Protein AF-A0A9D9FEM1-F1 (afdb_monomer_lite)

Secondary structure (DSSP, 8-state):
--SHHHHHHHHHHTS-HHHHHHHHHHHTS-HHHHHHHHHHHHHHHHHHHHHHHHHHHHHHHHHH-TTS-HHHHHHHHHHHHHHHHHHHHHHHHHHHH-HHHHHHHHHHHHHHHHHHHHHHTBTTTBSSHHHHHHHHHHHHHHHHHHHHHHHHHHHHHHHHHHHHHTSPP-

Sequence (170 aa):
MGGNDELILRAMENWPEAQRDGVLNSIDGTAEDLASAYEDYFLLLQPPIVGGLTALTVFLIALFRRGLSWVARINIAFAVLTVGSLVGLAVFPIMVAQPQLGSWVFLPVWFLYGLTMYRGAKGVLAETVWGRAVKAVLFSTVTIVLVFIAGVTTFLLSLQQAANALQPPV

Foldseek 3Di:
DDPLLVLLVVLLVLADPCLSVVLCVLQVHDSSLLSVLLVVLLVVLLVVLLVVQLVVQLVVLCVQDVPDDSVLSSVLSCVLSVQCLVVLQSCLSNCSRPVVCVVVSLVVNLVVQLVSQLVSCDVRRDPDNVSSNVVSNVVSVVSNVSSNVSNVVSSVSSSVVSSVVPDDDD

pLDDT: mean 73.5, std 7.47, range [47.56, 86.38]

Structure (mmCIF, N/CA/C/O backbone):
data_AF-A0A9D9FEM1-F1
#
_entry.id   AF-A0A9D9FEM1-F1
#
loop_
_atom_site.group_PDB
_atom_site.id
_atom_site.type_symbol
_atom_site.label_atom_id
_atom_site.label_alt_id
_atom_site.label_comp_id
_atom_site.label_asym_id
_atom_site.label_entity_id
_atom_site.label_seq_id
_atom_site.pdbx_PDB_ins_code
_atom_site.Cartn_x
_atom_site.Cartn_y
_atom_site.Cartn_z
_atom_site.occupancy
_atom_site.B_iso_or_equiv
_atom_site.auth_seq_id
_atom_site.auth_comp_id
_atom_site.auth_asym_id
_atom_site.auth_atom_id
_atom_site.pdbx_PDB_model_num
ATOM 1 N N . MET A 1 1 ? -2.672 -10.704 -22.188 1.00 47.56 1 MET A N 1
ATOM 2 C CA . MET A 1 1 ? -2.592 -9.295 -21.793 1.00 47.56 1 MET A CA 1
ATOM 3 C C . MET A 1 1 ? -3.679 -9.080 -20.775 1.00 47.56 1 MET A C 1
ATOM 5 O O . MET A 1 1 ? -4.852 -9.259 -21.111 1.00 47.56 1 MET A O 1
ATOM 9 N N . GLY A 1 2 ? -3.273 -8.955 -19.517 1.00 49.81 2 GLY A N 1
ATOM 10 C CA . GLY A 1 2 ? -4.185 -8.700 -18.413 1.00 49.81 2 GLY A CA 1
ATOM 11 C C . GLY A 1 2 ? -4.590 -7.232 -18.380 1.00 49.81 2 GLY A C 1
ATOM 12 O O . GLY A 1 2 ? -4.551 -6.539 -19.386 1.00 49.81 2 GLY A O 1
ATOM 13 N N . GLY A 1 3 ? -5.075 -6.761 -17.233 1.00 64.50 3 GLY A N 1
ATOM 14 C CA . GLY A 1 3 ? -5.378 -5.336 -17.045 1.00 64.50 3 GLY A CA 1
ATOM 15 C C . GLY A 1 3 ? -4.222 -4.539 -16.433 1.00 64.50 3 GLY A C 1
ATOM 16 O O . GLY A 1 3 ? -4.288 -3.314 -16.394 1.00 64.50 3 GLY A O 1
ATOM 17 N N . ASN A 1 4 ? -3.199 -5.215 -15.900 1.00 65.81 4 ASN A N 1
ATOM 18 C CA . ASN A 1 4 ? -2.145 -4.595 -15.089 1.00 65.81 4 ASN A CA 1
ATOM 19 C C . ASN A 1 4 ? -0.856 -4.324 -15.878 1.00 65.81 4 ASN A C 1
ATOM 21 O O . ASN A 1 4 ? -0.205 -3.314 -15.624 1.00 65.81 4 ASN A O 1
ATOM 25 N N . ASP A 1 5 ? -0.520 -5.176 -16.844 1.00 70.88 5 ASP A N 1
ATOM 26 C CA . ASP A 1 5 ? 0.510 -4.937 -17.863 1.00 70.88 5 ASP A CA 1
ATOM 27 C C . ASP A 1 5 ? 0.252 -3.617 -18.608 1.00 70.88 5 ASP A C 1
ATOM 29 O O . ASP A 1 5 ? 1.128 -2.757 -18.692 1.00 70.88 5 ASP A O 1
ATOM 33 N N . GLU A 1 6 ? -0.987 -3.393 -19.048 1.00 74.50 6 GLU A N 1
ATOM 34 C CA . GLU A 1 6 ? -1.391 -2.179 -19.761 1.00 74.50 6 GLU A CA 1
ATOM 35 C C . GLU A 1 6 ? -1.276 -0.916 -18.887 1.00 74.50 6 GLU A C 1
ATOM 37 O O . GLU A 1 6 ? -0.887 0.153 -19.364 1.00 74.50 6 GLU A O 1
ATOM 42 N N . LEU A 1 7 ? -1.576 -1.030 -17.587 1.00 71.94 7 LEU A N 1
ATOM 43 C CA . LEU A 1 7 ? -1.402 0.064 -16.626 1.00 71.94 7 LEU A CA 1
ATOM 44 C C . LEU A 1 7 ? 0.074 0.425 -16.441 1.00 71.94 7 LEU A C 1
ATOM 46 O O . LEU A 1 7 ? 0.391 1.605 -16.285 1.00 71.94 7 LEU A O 1
ATOM 50 N N . ILE A 1 8 ? 0.971 -0.561 -16.478 1.00 73.56 8 ILE A N 1
ATOM 51 C CA . ILE A 1 8 ? 2.412 -0.333 -16.352 1.00 73.56 8 ILE A CA 1
ATOM 52 C C . ILE A 1 8 ? 2.991 0.274 -17.609 1.00 73.56 8 ILE A C 1
ATOM 54 O O . ILE A 1 8 ? 3.725 1.251 -17.497 1.00 73.56 8 ILE A O 1
ATOM 58 N N . LEU A 1 9 ? 2.618 -0.230 -18.781 1.00 80.44 9 LEU A N 1
ATOM 59 C CA . LEU A 1 9 ? 3.053 0.346 -20.050 1.00 80.44 9 LEU A CA 1
ATOM 60 C C . LEU A 1 9 ? 2.643 1.820 -20.142 1.00 80.44 9 LEU A C 1
ATOM 62 O O . LEU A 1 9 ? 3.493 2.686 -20.341 1.00 80.44 9 LEU A O 1
ATOM 66 N N . ARG A 1 10 ? 1.378 2.138 -19.838 1.00 77.81 10 ARG A N 1
ATOM 67 C CA . ARG A 1 10 ? 0.896 3.530 -19.782 1.00 77.81 10 ARG A CA 1
ATOM 68 C C . ARG A 1 10 ? 1.577 4.358 -18.697 1.00 77.81 10 ARG A C 1
ATOM 70 O O . ARG A 1 10 ? 1.771 5.561 -18.866 1.00 77.81 10 ARG A O 1
ATOM 77 N N . ALA A 1 11 ? 1.924 3.759 -17.558 1.00 72.56 11 ALA A N 1
ATOM 78 C CA . ALA A 1 11 ? 2.705 4.460 -16.548 1.00 72.56 11 ALA A CA 1
ATOM 79 C C . ALA A 1 11 ? 4.097 4.795 -17.101 1.00 72.56 11 ALA A C 1
ATOM 81 O O . ALA A 1 11 ? 4.490 5.953 -17.016 1.00 72.56 11 ALA A O 1
ATOM 82 N N . MET A 1 12 ? 4.791 3.829 -17.711 1.00 75.75 12 MET A N 1
ATOM 83 C CA . MET A 1 12 ? 6.141 3.960 -18.277 1.00 75.75 12 MET A CA 1
ATOM 84 C C . MET A 1 12 ? 6.226 4.954 -19.437 1.00 75.75 12 MET A C 1
ATOM 86 O O . MET A 1 12 ? 7.226 5.661 -19.551 1.00 75.75 12 MET A O 1
ATOM 90 N N . GLU A 1 13 ? 5.177 5.078 -20.250 1.00 80.81 13 GLU A N 1
ATOM 91 C CA . GLU A 1 13 ? 5.059 6.133 -21.268 1.00 80.81 13 GLU A CA 1
ATOM 92 C C . GLU A 1 13 ? 5.173 7.541 -20.667 1.00 80.81 13 GLU A C 1
ATOM 94 O O . GLU A 1 13 ? 5.676 8.459 -21.310 1.00 80.81 13 GLU A O 1
ATOM 99 N N . ASN A 1 14 ? 4.737 7.706 -19.416 1.00 78.62 14 ASN A N 1
ATOM 100 C CA . ASN A 1 14 ? 4.765 8.974 -18.693 1.00 78.62 14 ASN A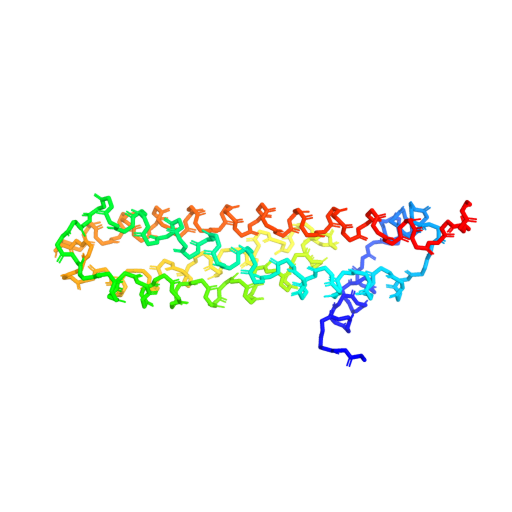 CA 1
ATOM 101 C C . ASN A 1 14 ? 6.004 9.138 -17.793 1.00 78.62 14 ASN A C 1
ATOM 103 O O . ASN A 1 14 ? 6.064 10.098 -17.015 1.00 78.62 14 ASN A O 1
ATOM 107 N N . TRP A 1 15 ? 6.968 8.210 -17.839 1.00 78.88 15 TRP A N 1
ATOM 108 C CA . TRP A 1 15 ? 8.216 8.326 -17.077 1.00 78.88 15 TRP A CA 1
ATOM 109 C C . TRP A 1 15 ? 9.151 9.335 -17.751 1.00 78.88 15 TRP A C 1
ATOM 111 O O . TRP A 1 15 ? 9.188 9.416 -18.980 1.00 78.88 15 TRP A O 1
ATOM 121 N N . PRO A 1 16 ? 9.966 10.076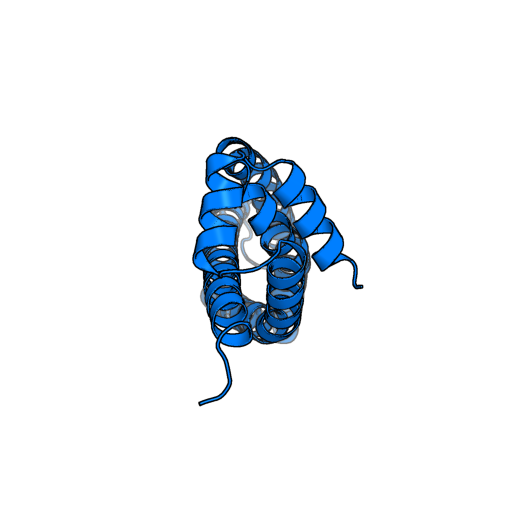 -16.979 1.00 81.44 16 PRO A N 1
ATOM 122 C CA . PRO A 1 16 ? 11.087 10.815 -17.547 1.00 81.44 16 PRO A CA 1
ATOM 123 C C . PRO A 1 16 ? 11.984 9.874 -18.365 1.00 81.44 16 PRO A C 1
ATOM 125 O O . PRO A 1 16 ? 12.343 8.805 -17.869 1.00 81.44 16 PRO A O 1
ATOM 128 N N . GLU A 1 17 ? 12.386 10.270 -19.578 1.00 82.81 17 GLU A N 1
ATOM 129 C CA . GLU A 1 17 ? 13.174 9.410 -20.485 1.00 82.81 17 GLU A CA 1
ATOM 130 C C . GLU A 1 17 ? 14.422 8.844 -19.805 1.00 82.81 17 GLU A C 1
ATOM 132 O O . GLU A 1 17 ? 14.631 7.638 -19.810 1.00 82.81 17 GLU A O 1
ATOM 137 N N . ALA A 1 18 ? 15.180 9.680 -19.089 1.00 80.69 18 ALA A N 1
ATOM 138 C CA . ALA A 1 18 ? 16.370 9.241 -18.359 1.00 80.69 18 ALA A CA 1
ATOM 139 C C . ALA A 1 18 ? 16.083 8.144 -17.312 1.00 80.69 18 ALA A C 1
ATOM 141 O O . ALA A 1 18 ? 16.929 7.287 -17.063 1.00 80.69 18 ALA A O 1
ATOM 142 N N . GLN A 1 19 ? 14.901 8.162 -16.691 1.00 77.62 19 GLN A N 1
ATOM 143 C CA . GLN A 1 19 ? 14.496 7.153 -15.715 1.00 77.62 19 GLN A CA 1
ATOM 144 C C . GLN A 1 19 ? 14.020 5.874 -16.402 1.00 77.62 19 GLN A C 1
ATOM 146 O O . GLN A 1 19 ? 14.427 4.786 -15.999 1.00 77.62 19 GLN A O 1
ATOM 151 N N . ARG A 1 20 ? 13.178 6.002 -17.433 1.00 80.50 20 ARG A N 1
ATOM 152 C CA . ARG A 1 20 ? 12.703 4.872 -18.238 1.00 80.50 20 ARG A CA 1
ATOM 153 C C . ARG A 1 20 ? 13.879 4.129 -18.848 1.00 80.50 20 ARG A C 1
ATOM 155 O O . ARG A 1 20 ? 14.022 2.935 -18.619 1.00 80.50 20 ARG A O 1
ATOM 162 N N . ASP A 1 21 ? 14.748 4.846 -19.541 1.00 83.44 21 ASP A N 1
ATOM 163 C CA . ASP A 1 21 ? 15.895 4.268 -20.224 1.00 83.44 21 ASP A CA 1
ATOM 164 C C . ASP A 1 21 ? 16.892 3.707 -19.201 1.00 83.44 21 ASP A C 1
ATOM 166 O O . ASP A 1 21 ? 17.440 2.635 -19.409 1.00 83.44 21 ASP A O 1
ATOM 170 N N . GLY A 1 22 ? 17.070 4.353 -18.041 1.00 80.75 22 GLY A N 1
ATOM 171 C CA . GLY A 1 22 ? 17.873 3.804 -16.943 1.00 80.75 22 GLY A CA 1
ATOM 172 C C . GLY A 1 22 ? 17.355 2.458 -16.424 1.00 80.75 22 GLY A C 1
ATOM 173 O O . GLY A 1 22 ? 18.145 1.546 -16.188 1.00 80.75 22 GLY A O 1
ATOM 174 N N . VAL A 1 23 ? 16.036 2.311 -16.281 1.00 77.50 23 VAL A N 1
ATOM 175 C CA . VAL A 1 23 ? 15.412 1.052 -15.852 1.00 77.50 23 VAL A CA 1
ATOM 176 C C . VAL A 1 23 ? 15.473 -0.004 -16.955 1.00 77.50 23 VAL A C 1
ATOM 178 O O . VAL A 1 23 ? 15.885 -1.126 -16.674 1.00 77.50 23 VAL A O 1
ATOM 181 N N . LEU A 1 24 ? 15.151 0.346 -18.201 1.00 81.75 24 LEU A N 1
ATOM 182 C CA . LEU A 1 24 ? 15.213 -0.578 -19.340 1.00 81.75 24 LEU A CA 1
ATOM 183 C C . LEU A 1 24 ? 16.641 -1.071 -19.603 1.00 81.75 24 LEU A C 1
ATOM 185 O O . LEU A 1 24 ? 16.865 -2.267 -19.768 1.00 81.75 24 LEU A O 1
ATOM 189 N N . ASN A 1 25 ? 17.627 -0.176 -19.518 1.00 81.62 25 ASN A N 1
ATOM 190 C CA . ASN A 1 25 ? 19.041 -0.535 -19.622 1.00 81.62 25 ASN A CA 1
ATOM 191 C C . ASN A 1 25 ? 19.502 -1.424 -18.458 1.00 81.62 25 ASN A C 1
ATOM 193 O O . ASN A 1 25 ? 20.413 -2.225 -18.631 1.00 81.62 25 ASN A O 1
ATOM 197 N N . SER A 1 26 ? 18.901 -1.298 -17.266 1.00 76.69 26 SER A N 1
ATOM 198 C CA . SER A 1 26 ? 19.264 -2.136 -16.113 1.00 76.69 26 SER A CA 1
ATOM 199 C C . SER A 1 26 ? 18.803 -3.588 -16.245 1.00 76.69 26 SER A C 1
ATOM 201 O O . SER A 1 26 ? 19.390 -4.466 -15.614 1.00 76.69 26 SER A O 1
ATOM 203 N N . ILE A 1 27 ? 17.775 -3.831 -17.061 1.00 78.38 27 ILE A N 1
ATOM 204 C CA . ILE A 1 27 ? 17.242 -5.169 -17.335 1.00 78.38 27 ILE A CA 1
ATOM 205 C C . ILE A 1 27 ? 17.671 -5.702 -18.709 1.00 78.38 27 ILE A C 1
ATOM 207 O O . ILE A 1 27 ? 17.382 -6.852 -18.993 1.00 78.38 27 ILE A O 1
ATOM 211 N N . ASP A 1 28 ? 18.366 -4.898 -19.526 1.00 80.50 28 ASP A N 1
ATOM 212 C CA . ASP A 1 28 ? 18.722 -5.197 -20.927 1.00 80.50 28 ASP A CA 1
ATOM 213 C C . ASP A 1 28 ? 17.510 -5.632 -21.776 1.00 80.50 28 ASP A C 1
ATOM 215 O O . ASP A 1 28 ? 17.560 -6.599 -22.535 1.00 80.50 28 ASP A O 1
ATOM 219 N N . GLY A 1 29 ? 16.377 -4.944 -21.592 1.00 81.19 29 GLY A N 1
ATOM 220 C CA . GLY A 1 29 ? 15.069 -5.401 -22.069 1.00 81.19 29 GLY A CA 1
ATOM 221 C C . GLY A 1 29 ? 14.108 -4.293 -22.478 1.00 81.19 29 GLY A C 1
ATOM 222 O O . GLY A 1 29 ? 14.431 -3.103 -22.456 1.00 81.19 29 GLY A O 1
ATOM 223 N N . THR A 1 30 ? 12.899 -4.702 -22.859 1.00 85.31 30 THR A N 1
ATOM 224 C CA . THR A 1 30 ? 11.820 -3.806 -23.290 1.00 85.31 30 THR A CA 1
ATOM 225 C C . THR A 1 30 ? 10.863 -3.450 -22.149 1.00 85.31 30 THR A C 1
ATOM 227 O O . THR A 1 30 ? 10.885 -4.042 -21.065 1.00 85.31 30 THR A O 1
ATOM 230 N N . ALA A 1 31 ? 10.010 -2.446 -22.373 1.00 79.94 31 ALA A N 1
ATOM 231 C CA . ALA A 1 31 ? 8.979 -2.072 -21.405 1.00 79.94 31 ALA A CA 1
ATOM 232 C C . ALA A 1 31 ? 7.946 -3.193 -21.233 1.00 79.94 31 ALA A C 1
ATOM 234 O O . ALA A 1 31 ? 7.433 -3.402 -20.135 1.00 79.94 31 ALA A O 1
ATOM 235 N N . GLU A 1 32 ? 7.689 -3.941 -22.301 1.00 84.31 32 GLU A N 1
ATOM 236 C CA . GLU A 1 32 ? 6.817 -5.106 -22.337 1.00 84.31 32 GLU A CA 1
ATOM 237 C C . GLU A 1 32 ? 7.366 -6.249 -21.477 1.00 84.31 32 GLU A C 1
ATOM 239 O O . GLU A 1 32 ? 6.605 -6.847 -20.713 1.00 84.31 32 GLU A O 1
ATOM 244 N N . ASP A 1 33 ? 8.680 -6.496 -21.520 1.00 80.31 33 ASP A N 1
ATOM 245 C CA . ASP A 1 33 ? 9.331 -7.509 -20.676 1.00 80.31 33 ASP A CA 1
ATOM 246 C C . ASP A 1 33 ? 9.169 -7.173 -19.187 1.00 80.31 33 ASP A C 1
ATOM 248 O O . ASP A 1 33 ? 8.815 -8.030 -18.371 1.00 80.31 33 ASP A O 1
ATOM 252 N N . LEU A 1 34 ? 9.360 -5.899 -18.829 1.00 78.38 34 LEU A N 1
ATOM 253 C CA . LEU A 1 34 ? 9.173 -5.426 -17.459 1.00 78.38 34 LEU A CA 1
ATOM 254 C C . LEU A 1 34 ? 7.705 -5.492 -17.018 1.00 78.38 34 LEU A C 1
ATOM 256 O O . LEU A 1 34 ? 7.422 -5.901 -15.890 1.00 78.38 34 LEU A O 1
ATOM 260 N N . ALA A 1 35 ? 6.775 -5.089 -17.885 1.00 80.56 35 ALA A N 1
ATOM 261 C CA . ALA A 1 35 ? 5.345 -5.105 -17.595 1.00 80.56 35 ALA A CA 1
ATOM 262 C C . ALA A 1 35 ? 4.830 -6.535 -17.378 1.00 80.56 35 ALA A C 1
ATOM 264 O O . ALA A 1 35 ? 4.108 -6.779 -16.410 1.00 80.56 35 ALA A O 1
ATOM 265 N N . SER A 1 36 ? 5.264 -7.485 -18.213 1.00 82.12 36 SER A N 1
ATOM 266 C CA . SER A 1 36 ? 4.919 -8.901 -18.066 1.00 82.12 36 SER A CA 1
ATOM 267 C C . SER A 1 36 ? 5.501 -9.494 -16.781 1.00 82.12 36 SER A C 1
ATOM 269 O O . SER A 1 36 ? 4.776 -10.126 -16.015 1.00 82.12 36 SER A O 1
ATOM 271 N N . ALA A 1 37 ? 6.785 -9.248 -16.491 1.00 78.88 37 ALA A N 1
ATOM 272 C CA . ALA A 1 37 ? 7.423 -9.739 -15.266 1.00 78.88 37 ALA A CA 1
ATOM 273 C C . ALA A 1 37 ? 6.779 -9.150 -13.999 1.00 78.88 37 ALA A C 1
ATOM 275 O O . ALA A 1 37 ? 6.642 -9.828 -12.977 1.00 78.88 37 ALA A O 1
ATOM 276 N N . TYR A 1 38 ? 6.356 -7.884 -14.051 1.00 74.50 38 TYR A N 1
ATOM 277 C CA . TYR A 1 38 ? 5.611 -7.279 -12.956 1.00 74.50 38 TYR A CA 1
ATOM 278 C C . TYR A 1 38 ? 4.237 -7.920 -12.780 1.00 74.50 38 TYR A C 1
ATOM 280 O O . TYR A 1 38 ? 3.861 -8.194 -11.643 1.00 74.50 38 TYR A O 1
ATOM 288 N N . GLU A 1 39 ? 3.480 -8.157 -13.855 1.00 78.50 39 GLU A N 1
ATOM 289 C CA . GLU A 1 39 ? 2.167 -8.803 -13.763 1.00 78.50 39 GLU A CA 1
ATOM 290 C C . GLU A 1 39 ? 2.273 -10.201 -13.139 1.00 78.50 39 GLU A C 1
ATOM 292 O O . GLU A 1 39 ? 1.539 -10.503 -12.194 1.00 78.50 39 GLU A O 1
ATOM 297 N N . ASP A 1 40 ? 3.229 -11.014 -13.589 1.00 80.25 40 ASP A N 1
ATOM 298 C CA . ASP A 1 40 ? 3.448 -12.364 -13.068 1.00 80.25 40 ASP A CA 1
ATOM 299 C C . ASP A 1 40 ? 3.760 -12.352 -11.566 1.00 80.25 40 ASP A C 1
ATOM 301 O O . ASP A 1 40 ? 3.148 -13.090 -10.783 1.00 80.25 40 ASP A O 1
ATOM 305 N N . TYR A 1 41 ? 4.659 -11.469 -11.118 1.00 71.56 41 TYR A N 1
ATOM 306 C CA . TYR A 1 41 ? 4.941 -11.332 -9.690 1.00 71.56 41 TYR A CA 1
ATOM 307 C C . TYR A 1 41 ? 3.814 -10.701 -8.908 1.00 71.56 41 TYR A C 1
ATOM 309 O O . TYR A 1 41 ? 3.607 -11.073 -7.756 1.00 71.56 41 TYR A O 1
ATOM 317 N N . PHE A 1 42 ? 3.096 -9.750 -9.487 1.00 73.88 42 PHE A N 1
ATOM 318 C CA . PHE A 1 42 ? 1.937 -9.169 -8.844 1.00 73.88 42 PHE A CA 1
ATOM 319 C C . PHE A 1 42 ? 0.910 -10.268 -8.563 1.00 73.88 42 PHE A C 1
ATOM 321 O O . PHE A 1 42 ? 0.473 -10.408 -7.424 1.00 73.88 42 PHE A O 1
ATOM 328 N N . LEU A 1 43 ? 0.601 -11.118 -9.543 1.00 77.19 43 LEU A N 1
ATOM 329 C CA . LEU A 1 43 ? -0.318 -12.244 -9.373 1.00 77.19 43 LEU A CA 1
ATOM 330 C C . LEU A 1 43 ? 0.214 -13.298 -8.390 1.00 77.19 43 LEU A C 1
ATOM 332 O O . LEU A 1 43 ? -0.562 -13.856 -7.612 1.00 77.19 43 LEU A O 1
ATOM 336 N N . LEU A 1 44 ? 1.526 -13.551 -8.376 1.00 78.12 44 LEU A N 1
ATOM 337 C CA . LEU A 1 44 ? 2.158 -14.508 -7.463 1.00 78.12 44 LEU A CA 1
ATOM 338 C C . LEU A 1 44 ? 2.229 -14.001 -6.012 1.00 78.12 44 LEU A C 1
ATOM 340 O O . LEU A 1 44 ? 1.990 -14.759 -5.070 1.00 78.12 44 LEU A O 1
ATOM 344 N N . LEU A 1 45 ? 2.585 -12.731 -5.818 1.00 69.44 45 LEU A N 1
ATOM 345 C CA . LEU A 1 45 ? 2.855 -12.125 -4.513 1.00 69.44 45 LEU A CA 1
ATOM 346 C C . LEU A 1 45 ? 1.608 -11.505 -3.887 1.00 69.44 45 LEU A C 1
ATOM 348 O O . LEU A 1 45 ? 1.533 -11.416 -2.660 1.00 69.44 45 LEU A O 1
ATOM 352 N N . GLN A 1 46 ? 0.605 -11.119 -4.677 1.00 71.50 46 GLN A N 1
ATOM 353 C CA . GLN A 1 46 ? -0.631 -10.544 -4.151 1.00 71.50 46 GLN A CA 1
ATOM 354 C C . GLN A 1 46 ? -1.313 -11.484 -3.141 1.00 71.50 46 GLN A C 1
ATOM 356 O O . GLN A 1 46 ? -1.620 -11.005 -2.048 1.00 71.50 46 GLN A O 1
ATOM 361 N N . PRO A 1 47 ? -1.506 -12.796 -3.388 1.00 73.19 47 PRO A N 1
ATOM 362 C CA . PRO A 1 47 ? -2.116 -13.686 -2.402 1.00 73.19 47 PRO A CA 1
ATOM 363 C C . PRO A 1 47 ? -1.360 -13.775 -1.061 1.00 73.19 47 PRO A C 1
ATOM 365 O O . PRO A 1 47 ? -2.003 -13.567 -0.028 1.00 73.19 47 PRO A O 1
ATOM 368 N N . PRO A 1 48 ? -0.034 -14.039 -1.000 1.00 75.06 48 PRO A N 1
ATOM 369 C CA . PRO A 1 48 ? 0.686 -14.088 0.272 1.00 75.06 48 PRO A CA 1
ATOM 370 C C . PRO A 1 48 ? 0.796 -12.718 0.951 1.00 75.06 48 PRO A C 1
ATOM 372 O O . PRO A 1 48 ? 0.711 -12.656 2.177 1.00 75.06 48 PRO A O 1
ATOM 375 N N . ILE A 1 49 ? 0.913 -11.620 0.195 1.00 69.69 49 ILE A N 1
ATOM 376 C CA . ILE A 1 49 ? 0.888 -10.260 0.751 1.00 69.69 49 ILE A CA 1
ATOM 377 C C . ILE A 1 49 ? -0.478 -9.990 1.381 1.00 69.69 49 ILE A C 1
ATOM 379 O O . ILE A 1 49 ? -0.558 -9.675 2.565 1.00 69.69 49 ILE A O 1
ATOM 383 N N . VAL A 1 50 ? -1.568 -10.160 0.631 1.00 72.25 50 VAL A N 1
ATOM 384 C CA . VAL A 1 50 ? -2.930 -9.937 1.133 1.00 72.25 50 VAL A CA 1
ATOM 385 C C . VAL A 1 50 ? -3.214 -10.855 2.319 1.00 72.25 50 VAL A C 1
ATOM 387 O O . VAL A 1 50 ? -3.716 -10.386 3.339 1.00 72.25 50 VAL A O 1
ATOM 390 N N . GLY A 1 51 ? -2.837 -12.132 2.244 1.00 71.69 51 GLY A N 1
ATOM 391 C CA . GLY A 1 51 ? -2.985 -13.097 3.333 1.00 71.69 51 GLY A CA 1
ATOM 392 C C . GLY A 1 51 ? -2.202 -12.706 4.590 1.00 71.69 51 GLY A C 1
ATOM 393 O O . GLY A 1 51 ? -2.768 -12.684 5.685 1.00 71.69 51 GLY A O 1
ATOM 394 N N . GLY A 1 52 ? -0.931 -12.328 4.445 1.00 72.06 52 GLY A N 1
ATOM 395 C CA . GLY A 1 52 ? -0.066 -11.900 5.546 1.00 72.06 52 GLY A CA 1
ATOM 396 C C . GLY A 1 52 ? -0.540 -10.600 6.193 1.00 72.06 52 GLY A C 1
ATOM 397 O O . GLY A 1 52 ? -0.652 -10.517 7.418 1.00 72.06 52 GLY A O 1
ATOM 398 N N . LEU A 1 53 ? -0.914 -9.609 5.382 1.00 71.69 53 LEU A N 1
ATOM 399 C CA . LEU A 1 53 ? -1.503 -8.365 5.870 1.00 71.69 53 LEU A CA 1
ATOM 400 C C . LEU A 1 53 ? -2.852 -8.610 6.550 1.00 71.69 53 LEU A C 1
ATOM 402 O O . LEU A 1 53 ? -3.148 -7.968 7.559 1.00 71.69 53 LEU A O 1
ATOM 406 N N . THR A 1 54 ? -3.644 -9.571 6.065 1.00 73.25 54 THR A N 1
ATOM 407 C CA . THR A 1 54 ? -4.922 -9.962 6.683 1.00 73.25 54 THR A CA 1
ATOM 408 C C . THR A 1 54 ? -4.677 -10.581 8.044 1.00 73.25 54 THR A C 1
ATOM 410 O O . THR A 1 54 ? -5.273 -10.138 9.025 1.00 73.25 54 THR A O 1
ATOM 413 N N . ALA A 1 55 ? -3.749 -11.533 8.140 1.00 72.75 55 ALA A N 1
ATOM 414 C CA . ALA A 1 55 ? -3.371 -12.156 9.401 1.00 72.75 55 ALA A CA 1
ATOM 415 C C . ALA A 1 55 ? -2.852 -11.124 10.415 1.00 72.75 55 ALA A C 1
ATOM 417 O O . ALA A 1 55 ? -3.302 -11.105 11.564 1.00 72.75 55 ALA A O 1
ATOM 418 N N . LEU A 1 56 ? -1.976 -10.212 9.983 1.00 72.88 56 LEU A N 1
ATOM 419 C CA . LEU A 1 56 ? -1.452 -9.135 10.821 1.00 72.88 56 LEU A CA 1
ATOM 420 C C . LEU A 1 56 ? -2.562 -8.179 11.279 1.00 72.88 56 LEU A C 1
ATOM 422 O O . LEU A 1 56 ? -2.635 -7.831 12.456 1.00 72.88 56 LEU A O 1
ATOM 426 N N . THR A 1 57 ? -3.473 -7.799 10.383 1.00 71.25 57 THR A N 1
ATOM 427 C CA . THR A 1 57 ? -4.613 -6.931 10.713 1.00 71.25 57 THR A CA 1
ATOM 428 C C . THR A 1 57 ? -5.546 -7.601 11.721 1.00 71.25 57 THR A C 1
ATOM 430 O O . THR A 1 57 ? -5.927 -6.983 12.716 1.00 71.25 57 THR A O 1
ATOM 433 N N . VAL A 1 58 ? -5.865 -8.885 11.528 1.00 75.44 58 VAL A N 1
ATOM 434 C CA . VAL A 1 58 ? -6.661 -9.687 12.472 1.00 75.44 58 VAL A CA 1
ATOM 435 C C . VAL A 1 58 ? -5.983 -9.763 13.841 1.00 75.44 58 VAL A C 1
ATOM 437 O O . VAL A 1 58 ? -6.648 -9.585 14.866 1.00 75.44 58 VAL A O 1
ATOM 440 N N . PHE A 1 59 ? -4.667 -9.986 13.869 1.00 76.50 59 PHE A N 1
ATOM 441 C CA . PHE A 1 59 ? -3.871 -10.030 15.094 1.00 76.50 59 PHE A CA 1
ATOM 442 C C . PHE A 1 59 ? -3.876 -8.683 15.833 1.00 76.50 59 PHE A C 1
ATOM 444 O O . PHE A 1 59 ? -4.141 -8.631 17.036 1.00 76.50 59 PHE A O 1
ATOM 451 N N . LEU A 1 60 ? -3.677 -7.576 15.116 1.00 72.25 60 LEU A N 1
ATOM 452 C CA . LEU A 1 60 ? -3.746 -6.230 15.685 1.00 72.25 60 LEU A CA 1
ATOM 453 C C . LEU A 1 60 ? -5.146 -5.923 16.238 1.00 72.25 60 LEU A C 1
ATOM 455 O O . LEU A 1 60 ? -5.272 -5.412 17.350 1.00 72.25 60 LEU A O 1
ATOM 459 N N . ILE A 1 61 ? -6.218 -6.291 15.528 1.00 73.06 61 ILE A N 1
ATOM 460 C CA . ILE A 1 61 ? -7.593 -6.147 16.039 1.00 73.06 61 ILE A CA 1
ATOM 461 C C . ILE A 1 61 ? -7.783 -6.968 17.325 1.00 73.06 61 ILE A C 1
ATOM 463 O O . ILE A 1 61 ? -8.401 -6.485 18.279 1.00 73.06 61 ILE A O 1
ATOM 467 N N . ALA A 1 62 ? -7.235 -8.185 17.383 1.00 75.25 62 ALA A N 1
ATOM 468 C CA . ALA A 1 62 ? -7.303 -9.040 18.566 1.00 75.25 62 ALA A CA 1
ATOM 469 C C . ALA A 1 62 ? -6.613 -8.416 19.790 1.00 75.25 62 ALA A C 1
ATOM 471 O O . ALA A 1 62 ? -7.143 -8.516 20.901 1.00 75.25 62 ALA A O 1
ATOM 472 N N . LEU A 1 63 ? -5.484 -7.728 19.585 1.00 76.00 63 LEU A N 1
ATOM 473 C CA . LEU A 1 63 ? -4.775 -6.969 20.620 1.00 76.00 63 LEU A CA 1
ATOM 474 C C . LEU A 1 63 ? -5.645 -5.856 21.222 1.00 76.00 63 LEU A C 1
ATOM 476 O O . LEU A 1 63 ? -5.670 -5.692 22.440 1.00 76.00 63 LEU A O 1
ATOM 480 N N . PHE A 1 64 ? -6.401 -5.128 20.396 1.00 70.25 64 PHE A N 1
ATOM 481 C CA . PHE A 1 64 ? -7.230 -4.010 20.865 1.00 70.25 64 PHE A CA 1
ATOM 482 C C . PHE A 1 64 ? -8.617 -4.411 21.380 1.00 70.25 64 PHE A C 1
ATOM 484 O O . PHE A 1 64 ? -9.203 -3.660 22.162 1.00 70.25 64 PHE A O 1
ATOM 491 N N . ARG A 1 65 ? -9.169 -5.551 20.944 1.00 70.50 65 ARG A N 1
ATOM 492 C CA . ARG A 1 65 ? -10.473 -6.067 21.397 1.00 70.50 65 ARG A CA 1
ATOM 493 C C . ARG A 1 65 ? -10.507 -7.598 21.389 1.00 70.50 65 ARG A C 1
ATOM 495 O O . ARG A 1 65 ? -10.959 -8.255 20.443 1.00 70.50 65 ARG A O 1
ATOM 502 N N . ARG A 1 66 ? -10.123 -8.174 22.532 1.00 70.88 66 ARG A N 1
ATOM 503 C CA . ARG A 1 66 ? -10.128 -9.629 22.768 1.00 70.88 66 ARG A CA 1
ATOM 504 C C . ARG A 1 66 ? -11.518 -10.273 22.663 1.00 70.88 66 ARG A C 1
ATOM 506 O O . ARG A 1 66 ? -11.590 -11.439 22.300 1.00 70.88 66 ARG A O 1
ATOM 513 N N . GLY A 1 67 ? -12.595 -9.515 22.891 1.00 72.75 67 GLY A N 1
ATOM 514 C CA . GLY A 1 67 ? -13.982 -10.007 22.851 1.00 72.75 67 GLY A CA 1
ATOM 515 C C . GLY A 1 67 ? -14.629 -10.123 21.463 1.00 72.75 67 GLY A C 1
ATOM 516 O O . GLY A 1 67 ? -15.764 -10.573 21.366 1.00 72.75 67 GLY A O 1
ATOM 517 N N . LEU A 1 68 ? -13.955 -9.710 20.384 1.00 73.06 68 LEU A N 1
ATOM 518 C CA . LEU A 1 68 ? -14.468 -9.912 19.021 1.00 73.06 68 LEU A CA 1
ATOM 519 C C . LEU A 1 68 ? -14.320 -11.369 18.576 1.00 73.06 68 LEU A C 1
ATOM 521 O O . LEU A 1 68 ? -13.254 -11.958 18.760 1.00 73.06 68 LEU A O 1
ATOM 525 N N . SER A 1 69 ? -15.352 -11.915 17.925 1.00 78.06 69 SER A N 1
ATOM 526 C CA . SER A 1 69 ? -15.266 -13.233 17.292 1.00 78.06 69 SER A CA 1
ATOM 527 C C . SER A 1 69 ? -14.222 -13.229 16.173 1.00 78.06 69 SER A C 1
ATOM 529 O O . SER A 1 69 ? -14.012 -12.218 15.499 1.00 78.06 69 SER A O 1
ATOM 531 N N . TRP A 1 70 ? -13.571 -14.372 15.956 1.00 74.38 70 TRP A N 1
ATOM 532 C CA . TRP A 1 70 ? -12.568 -14.538 14.900 1.00 74.38 70 TRP A CA 1
ATOM 533 C C . TRP A 1 70 ? -13.103 -14.135 13.515 1.00 74.38 70 TRP A C 1
ATOM 535 O O . TRP A 1 70 ? -12.446 -13.397 12.785 1.00 74.38 70 TRP A O 1
ATOM 545 N N . VAL A 1 71 ? -14.348 -14.515 13.212 1.00 75.81 71 VAL A N 1
ATOM 546 C CA . VAL A 1 71 ? -15.046 -14.177 11.960 1.00 75.81 71 VAL A CA 1
ATOM 547 C C . VAL A 1 71 ? -15.210 -12.664 11.787 1.00 75.81 71 VAL A C 1
ATOM 549 O O . VAL A 1 71 ? -14.929 -12.131 10.716 1.00 75.81 71 VAL A O 1
ATOM 552 N N . ALA A 1 72 ? -15.603 -11.945 12.845 1.00 71.50 72 ALA A N 1
ATOM 553 C CA . ALA A 1 72 ? -15.736 -10.490 12.783 1.00 71.50 72 ALA A CA 1
ATOM 554 C C . ALA A 1 72 ? -14.387 -9.808 12.505 1.00 71.50 72 ALA A C 1
ATOM 556 O O . ALA A 1 72 ? -14.332 -8.831 11.761 1.00 71.50 72 ALA A O 1
ATOM 557 N N . ARG A 1 73 ? -13.287 -10.340 13.058 1.00 75.62 73 ARG A N 1
ATOM 558 C CA . ARG A 1 73 ? -11.936 -9.814 12.806 1.00 75.62 73 ARG A CA 1
ATOM 559 C C . ARG A 1 73 ? -11.510 -10.015 11.356 1.00 75.62 73 ARG A C 1
ATOM 561 O O . ARG A 1 73 ? -10.995 -9.075 10.759 1.00 75.62 73 ARG A O 1
ATOM 568 N N . ILE A 1 74 ? -11.750 -11.203 10.798 1.00 74.81 74 ILE A N 1
ATOM 569 C CA . ILE A 1 74 ? -11.443 -11.512 9.395 1.00 74.81 74 ILE A CA 1
ATOM 570 C C . ILE A 1 74 ? -12.225 -10.592 8.458 1.00 74.81 74 ILE A C 1
ATOM 572 O O . ILE A 1 74 ? -11.626 -10.010 7.562 1.00 74.81 74 ILE A O 1
ATOM 576 N N . ASN A 1 75 ? -13.525 -10.389 8.692 1.00 74.00 75 ASN A N 1
ATOM 577 C CA . ASN A 1 75 ? -14.341 -9.518 7.838 1.00 74.00 75 ASN A CA 1
ATOM 578 C C . ASN A 1 75 ? -13.858 -8.062 7.847 1.00 74.00 75 ASN A C 1
ATOM 580 O O . ASN A 1 75 ? -13.821 -7.423 6.798 1.00 74.00 75 ASN A O 1
ATOM 584 N N . ILE A 1 76 ? -13.454 -7.539 9.010 1.00 70.25 76 ILE A N 1
ATOM 585 C CA . ILE A 1 76 ? -12.876 -6.191 9.105 1.00 70.25 76 ILE A CA 1
ATOM 586 C C . ILE A 1 76 ? -11.544 -6.134 8.353 1.00 70.25 76 ILE A C 1
ATOM 588 O O . ILE A 1 76 ? -11.322 -5.206 7.581 1.00 70.25 76 ILE A O 1
ATOM 592 N N . ALA A 1 77 ? -10.677 -7.130 8.543 1.00 73.44 77 ALA A N 1
ATOM 593 C CA . ALA A 1 77 ? -9.390 -7.190 7.861 1.00 73.44 77 ALA A CA 1
ATOM 594 C C . ALA A 1 77 ? -9.552 -7.267 6.333 1.00 73.44 77 ALA A C 1
ATOM 596 O O . ALA A 1 77 ? -8.904 -6.505 5.622 1.00 73.44 77 ALA A O 1
ATOM 597 N N . PHE A 1 78 ? -10.472 -8.094 5.830 1.00 71.88 78 PHE A N 1
ATOM 598 C CA . PHE A 1 78 ? -10.785 -8.182 4.402 1.00 71.88 78 PHE A CA 1
ATOM 599 C C . PHE A 1 78 ? -11.337 -6.870 3.842 1.00 71.88 78 PHE A C 1
ATOM 601 O O . PHE A 1 78 ? -10.893 -6.430 2.783 1.00 71.88 78 PHE A O 1
ATOM 608 N N . ALA A 1 79 ? -12.274 -6.223 4.543 1.00 66.25 79 ALA A N 1
ATOM 609 C CA . ALA A 1 79 ? -12.857 -4.958 4.096 1.00 66.25 79 ALA A CA 1
ATOM 610 C C . ALA A 1 79 ? -11.804 -3.846 3.976 1.00 66.25 79 ALA A C 1
ATOM 612 O O . ALA A 1 79 ? -11.849 -3.049 3.042 1.00 66.25 79 ALA A O 1
ATOM 613 N N . VAL A 1 80 ? -10.837 -3.814 4.896 1.00 65.44 80 VAL A N 1
ATOM 614 C CA . VAL A 1 80 ? -9.723 -2.863 4.851 1.00 65.44 80 VAL A CA 1
ATOM 615 C C . VAL A 1 80 ? -8.757 -3.233 3.730 1.00 65.44 80 VAL A C 1
ATOM 617 O O . VAL A 1 80 ? -8.458 -2.403 2.886 1.00 65.44 80 VAL A O 1
ATOM 620 N N . LEU A 1 81 ? -8.299 -4.479 3.659 1.00 68.69 81 LEU A N 1
ATOM 621 C CA . LEU A 1 81 ? -7.202 -4.854 2.766 1.00 68.69 81 LEU A CA 1
ATOM 622 C C . LEU A 1 81 ? -7.601 -4.995 1.308 1.00 68.69 81 LEU A C 1
ATOM 624 O O . LEU A 1 81 ? -6.771 -4.746 0.441 1.00 68.69 81 LEU A O 1
ATOM 628 N N . THR A 1 82 ? -8.850 -5.339 1.005 1.00 66.19 82 THR A N 1
ATOM 629 C CA . THR A 1 82 ? -9.302 -5.443 -0.391 1.00 66.19 82 THR A CA 1
ATOM 630 C C . THR A 1 82 ? -9.222 -4.083 -1.082 1.00 66.19 82 THR A C 1
ATOM 632 O O . THR A 1 82 ? -8.716 -3.979 -2.195 1.00 66.19 82 THR A O 1
ATOM 635 N N . VAL A 1 83 ? -9.644 -3.017 -0.393 1.00 60.00 83 VAL A N 1
ATOM 636 C CA . VAL A 1 83 ? -9.736 -1.678 -0.988 1.00 60.00 83 VAL A CA 1
ATOM 637 C C . VAL A 1 83 ? -8.365 -1.106 -1.328 1.00 60.00 83 VAL A C 1
ATOM 639 O O . VAL A 1 83 ? -8.224 -0.502 -2.384 1.00 60.00 83 VAL A O 1
ATOM 642 N N . GLY A 1 84 ? -7.340 -1.297 -0.495 1.00 59.97 84 GLY A N 1
ATOM 643 C CA . GLY A 1 84 ? -6.034 -0.701 -0.793 1.00 59.97 84 GLY A CA 1
ATOM 644 C C . GLY A 1 84 ? -4.894 -1.670 -1.064 1.00 59.97 84 GLY A C 1
ATOM 645 O O . GLY A 1 84 ? -3.803 -1.191 -1.350 1.00 59.97 84 GLY A O 1
ATOM 646 N N . SER A 1 85 ? -5.122 -2.986 -1.094 1.00 64.88 85 SER A N 1
ATOM 647 C CA . SER A 1 85 ? -4.240 -3.873 -1.868 1.00 64.88 85 SER A CA 1
ATOM 648 C C . SER A 1 85 ? -4.425 -3.625 -3.367 1.00 64.88 85 SER A C 1
ATOM 650 O O . SER A 1 85 ? -3.433 -3.465 -4.069 1.00 64.88 85 SER A O 1
ATOM 652 N N . LEU A 1 86 ? -5.671 -3.470 -3.836 1.00 62.53 86 LEU A N 1
ATOM 653 C CA . LEU A 1 86 ? -5.969 -3.105 -5.224 1.00 62.53 86 LEU A CA 1
ATOM 654 C C . LEU A 1 86 ? -5.404 -1.731 -5.586 1.00 62.53 86 LEU A C 1
ATOM 656 O O . LEU A 1 86 ? -4.667 -1.610 -6.557 1.00 62.53 86 LEU A O 1
ATOM 660 N N . VAL A 1 87 ? -5.705 -0.702 -4.790 1.00 62.66 87 VAL A N 1
ATOM 661 C CA . VAL A 1 87 ? -5.241 0.655 -5.109 1.00 62.66 87 VAL A CA 1
ATOM 662 C C . VAL A 1 87 ? -3.741 0.805 -4.861 1.00 62.66 87 VAL A C 1
ATOM 664 O O . VAL A 1 87 ? -3.046 1.392 -5.675 1.00 62.66 87 VAL A O 1
ATOM 667 N N . GLY A 1 88 ? -3.211 0.274 -3.761 1.00 62.97 88 GLY A N 1
ATOM 668 C CA . GLY A 1 88 ? -1.820 0.510 -3.385 1.00 62.97 88 GLY A CA 1
ATOM 669 C C . GLY A 1 88 ? -0.798 -0.208 -4.259 1.00 62.97 88 GLY A C 1
ATOM 670 O O . GLY A 1 88 ? 0.250 0.362 -4.548 1.00 62.97 88 GLY A O 1
ATOM 671 N N . LEU A 1 89 ? -1.100 -1.428 -4.704 1.00 63.47 89 LEU A N 1
ATOM 672 C CA . LEU A 1 89 ? -0.185 -2.158 -5.576 1.00 63.47 89 LEU A CA 1
ATOM 673 C C . LEU A 1 89 ? -0.281 -1.671 -7.029 1.00 63.47 89 LEU A C 1
ATOM 675 O O . LEU A 1 89 ? 0.753 -1.444 -7.645 1.00 63.47 89 LEU A O 1
ATOM 679 N N . ALA A 1 90 ? -1.487 -1.402 -7.547 1.00 62.97 90 ALA A N 1
ATOM 680 C CA . ALA A 1 90 ? -1.655 -0.893 -8.914 1.00 62.97 90 ALA A CA 1
ATOM 681 C C . ALA A 1 90 ? -1.078 0.523 -9.113 1.00 62.97 90 ALA A C 1
ATOM 683 O O . ALA A 1 90 ? -0.708 0.900 -10.221 1.00 62.97 90 ALA A O 1
ATOM 684 N N . VAL A 1 91 ? -0.989 1.323 -8.045 1.00 65.56 91 VAL A N 1
ATOM 685 C CA . VAL A 1 91 ? -0.466 2.699 -8.095 1.00 65.56 91 VAL A CA 1
ATOM 686 C C . VAL A 1 91 ? 1.060 2.750 -7.995 1.00 65.56 91 VAL A C 1
ATOM 688 O O . VAL A 1 91 ? 1.667 3.753 -8.369 1.00 65.56 91 VAL A O 1
ATOM 691 N N . PHE A 1 92 ? 1.716 1.686 -7.534 1.00 67.94 92 PHE A N 1
ATOM 692 C CA . PHE A 1 92 ? 3.160 1.704 -7.303 1.00 67.94 92 PHE A CA 1
ATOM 693 C C . PHE A 1 92 ? 4.007 2.039 -8.557 1.00 67.94 92 PHE A C 1
ATOM 695 O O . PHE A 1 92 ? 4.910 2.871 -8.451 1.00 67.94 92 PHE A O 1
ATOM 702 N N . PRO A 1 93 ? 3.700 1.521 -9.762 1.00 62.09 93 PRO A N 1
ATOM 703 C CA . PRO A 1 93 ? 4.404 1.904 -10.993 1.00 62.09 93 PRO A CA 1
ATOM 704 C C . PRO A 1 93 ? 4.268 3.400 -11.321 1.00 62.09 93 PRO A C 1
ATOM 706 O O . PRO A 1 93 ? 5.223 4.042 -11.756 1.00 62.09 93 PRO A O 1
ATOM 709 N N . ILE A 1 94 ? 3.098 3.985 -11.040 1.00 65.25 94 ILE A N 1
ATOM 710 C CA . ILE A 1 94 ? 2.823 5.423 -11.205 1.00 65.25 94 ILE A CA 1
ATOM 711 C C . ILE A 1 94 ? 3.624 6.248 -10.184 1.00 65.25 94 ILE A C 1
ATOM 713 O O . ILE A 1 94 ? 4.059 7.361 -10.468 1.00 65.25 94 ILE A O 1
ATOM 717 N N . MET A 1 95 ? 3.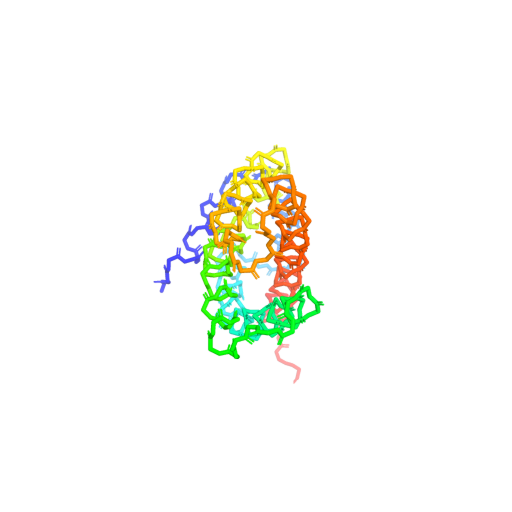865 5.712 -8.989 1.00 66.25 95 MET A N 1
ATOM 718 C CA . MET A 1 95 ? 4.681 6.385 -7.978 1.00 66.25 95 MET A CA 1
ATOM 719 C C . MET A 1 95 ? 6.155 6.448 -8.336 1.00 66.25 95 MET A C 1
ATOM 721 O O . MET A 1 95 ? 6.796 7.468 -8.091 1.00 66.25 95 MET A O 1
ATOM 725 N N . VAL A 1 96 ? 6.689 5.362 -8.894 1.00 62.97 96 VAL A N 1
ATOM 726 C CA . VAL A 1 96 ? 8.062 5.342 -9.400 1.00 62.97 96 VAL A CA 1
ATOM 727 C C . VAL A 1 96 ? 8.191 6.343 -10.551 1.00 62.97 96 VAL A C 1
ATOM 729 O O . VAL A 1 96 ? 9.147 7.112 -10.557 1.00 62.97 96 VAL A O 1
ATOM 732 N N . ALA A 1 97 ? 7.190 6.413 -11.439 1.00 61.91 97 ALA A N 1
ATOM 733 C CA . ALA A 1 97 ? 7.103 7.378 -12.542 1.00 61.91 97 ALA A CA 1
ATOM 734 C C . ALA A 1 97 ? 7.203 8.837 -12.098 1.00 61.91 97 ALA A C 1
ATOM 736 O O . ALA A 1 97 ? 7.896 9.663 -12.688 1.00 61.91 97 ALA A O 1
ATOM 737 N N . GLN A 1 98 ? 6.385 9.168 -11.101 1.00 67.00 98 GLN A N 1
ATOM 738 C CA . GLN A 1 98 ? 6.100 10.531 -10.697 1.00 67.00 98 GLN A CA 1
ATOM 739 C C . GLN A 1 98 ? 6.050 10.559 -9.169 1.00 67.00 98 GLN A C 1
ATOM 741 O O . GLN A 1 98 ? 4.967 10.565 -8.576 1.00 67.00 98 GLN A O 1
ATOM 746 N N . PRO A 1 99 ? 7.220 10.625 -8.503 1.00 65.25 99 PRO A N 1
ATOM 747 C CA . PRO A 1 99 ? 7.315 10.578 -7.041 1.00 65.25 99 PRO A CA 1
ATOM 748 C C . PRO A 1 99 ? 6.468 11.661 -6.366 1.00 65.25 99 PRO A C 1
ATOM 750 O O . PRO A 1 99 ? 5.868 11.452 -5.313 1.00 65.25 99 PRO A O 1
ATOM 753 N N . GLN A 1 100 ? 6.368 12.810 -7.034 1.00 67.12 100 GLN A N 1
ATOM 754 C CA . GLN A 1 100 ? 5.543 13.941 -6.637 1.00 67.12 100 GLN A CA 1
ATOM 755 C C . GLN A 1 100 ? 4.037 13.674 -6.693 1.00 67.12 100 GLN A C 1
ATOM 757 O O . GLN A 1 100 ? 3.337 14.263 -5.883 1.00 67.12 100 GLN A O 1
ATOM 762 N N . LEU A 1 101 ? 3.535 12.776 -7.553 1.00 65.06 101 LEU A N 1
ATOM 763 C CA . LEU A 1 101 ? 2.140 12.305 -7.526 1.00 65.06 101 LEU A CA 1
ATOM 764 C C . LEU A 1 101 ? 1.908 11.212 -6.480 1.00 65.06 101 LEU A C 1
ATOM 766 O O . LEU A 1 101 ? 0.792 11.059 -5.984 1.00 65.06 101 LEU A O 1
ATOM 770 N N . GLY A 1 102 ? 2.948 10.467 -6.106 1.00 62.62 102 GLY A N 1
ATOM 771 C CA . GLY A 1 102 ? 2.821 9.364 -5.158 1.00 62.62 102 GLY A CA 1
ATOM 772 C C . GLY A 1 102 ? 2.337 9.785 -3.769 1.00 62.62 102 GLY A C 1
ATOM 773 O O . GLY A 1 102 ? 1.518 9.097 -3.159 1.00 62.62 102 GLY A O 1
ATOM 774 N N . SER A 1 103 ? 2.755 10.958 -3.290 1.00 64.69 103 SER A N 1
ATOM 775 C CA . SER A 1 103 ? 2.238 11.538 -2.042 1.00 64.69 10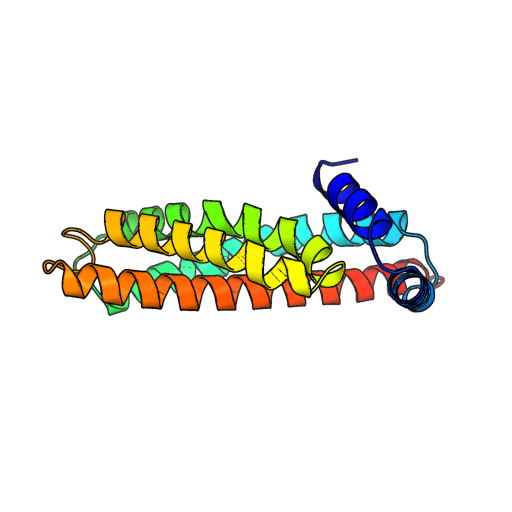3 SER A CA 1
ATOM 776 C C . SER A 1 103 ? 0.757 11.939 -2.144 1.00 64.69 103 SER A C 1
ATOM 778 O O . SER A 1 103 ? 0.013 11.786 -1.171 1.00 64.69 103 SER A O 1
ATOM 780 N N . TRP A 1 104 ? 0.301 12.378 -3.324 1.00 68.00 104 TRP A N 1
ATOM 781 C CA . TRP A 1 104 ? -1.093 12.758 -3.578 1.00 68.00 104 TRP A CA 1
ATOM 782 C C . TRP A 1 104 ? -2.041 11.573 -3.706 1.00 68.00 104 TRP A C 1
ATOM 784 O O . TRP A 1 104 ? -3.220 11.747 -3.421 1.00 68.00 104 TRP A O 1
ATOM 794 N N . VAL A 1 105 ? -1.569 10.385 -4.095 1.00 70.56 105 VAL A N 1
ATOM 795 C CA . VAL A 1 105 ? -2.423 9.185 -4.156 1.00 70.56 105 VAL A CA 1
ATOM 796 C C . VAL A 1 105 ? -2.524 8.495 -2.794 1.00 70.56 105 VAL A C 1
ATOM 798 O O . VAL A 1 105 ? -3.590 7.993 -2.429 1.00 70.56 105 VAL A O 1
ATOM 801 N N . PHE A 1 106 ? -1.466 8.535 -1.980 1.00 71.94 106 PHE A N 1
ATOM 802 C CA . PHE A 1 106 ? -1.510 7.937 -0.647 1.00 71.94 106 PHE A CA 1
ATOM 803 C C . PHE A 1 106 ? -2.419 8.673 0.331 1.00 71.94 106 PHE A C 1
ATOM 805 O O . PHE A 1 106 ? -3.027 8.024 1.175 1.00 71.94 106 PHE A O 1
ATOM 812 N N . LEU A 1 107 ? -2.567 9.994 0.221 1.00 79.44 107 LEU A N 1
ATOM 813 C CA . LEU A 1 107 ? -3.462 10.760 1.094 1.00 79.44 107 LEU A CA 1
ATOM 814 C C . LEU A 1 107 ? -4.940 10.321 0.974 1.00 79.44 107 LEU A C 1
ATOM 816 O O . LEU A 1 107 ? -5.539 9.991 2.000 1.00 79.44 107 LEU A O 1
ATOM 820 N N . PRO A 1 108 ? -5.536 10.240 -0.232 1.00 77.94 108 PRO A N 1
ATOM 821 C CA . PRO A 1 108 ? -6.870 9.685 -0.444 1.00 77.94 108 PRO A CA 1
ATOM 822 C C . PRO A 1 108 ? -7.002 8.233 0.014 1.00 77.94 108 PRO A C 1
ATOM 824 O O . PRO A 1 108 ? -7.986 7.897 0.666 1.00 77.94 108 PRO A O 1
ATOM 827 N N . VAL A 1 109 ? -6.018 7.374 -0.275 1.00 77.69 109 VAL A N 1
ATOM 828 C CA . VAL A 1 109 ?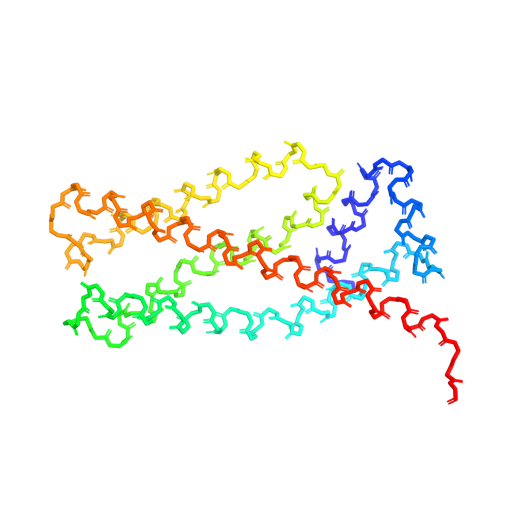 -6.049 5.957 0.137 1.00 77.69 109 VAL A CA 1
ATOM 829 C C . VAL A 1 109 ? -5.999 5.828 1.658 1.00 77.69 109 VAL A C 1
ATOM 831 O O . VAL A 1 109 ? -6.817 5.125 2.251 1.00 77.69 109 VAL A O 1
ATOM 834 N N . TRP A 1 110 ? -5.093 6.562 2.303 1.00 83.69 110 TRP A N 1
ATOM 835 C CA . TRP A 1 110 ? -5.000 6.662 3.756 1.00 83.69 110 TRP A CA 1
ATOM 836 C C . TRP A 1 110 ? -6.311 7.159 4.360 1.00 83.69 110 TRP A C 1
ATOM 838 O O . TRP A 1 110 ? -6.795 6.601 5.343 1.00 83.69 110 TRP A O 1
ATOM 848 N N . PHE A 1 111 ? -6.915 8.181 3.754 1.00 83.88 111 PHE A N 1
ATOM 849 C CA . PHE A 1 111 ? -8.180 8.736 4.210 1.00 83.88 111 PHE A CA 1
ATOM 850 C C . PHE A 1 111 ? -9.335 7.743 4.052 1.00 83.88 111 PHE A C 1
ATOM 852 O O . PHE A 1 111 ? -10.150 7.611 4.963 1.00 83.88 111 PHE A O 1
ATOM 859 N N . LEU A 1 112 ? -9.396 6.998 2.945 1.00 80.06 112 LEU A N 1
ATOM 860 C CA . LEU A 1 112 ? -10.394 5.949 2.725 1.00 80.06 112 LEU A CA 1
ATOM 861 C C . LEU A 1 112 ? -10.237 4.806 3.732 1.00 80.06 112 LEU A C 1
ATOM 863 O O . LEU A 1 112 ? -11.238 4.361 4.305 1.00 80.06 112 LEU A O 1
ATOM 867 N N . TYR A 1 113 ? -9.005 4.378 4.019 1.00 75.62 113 TYR A N 1
ATOM 868 C CA . TYR A 1 113 ? -8.725 3.448 5.114 1.00 75.62 113 TYR A CA 1
ATOM 869 C C . TYR A 1 113 ? -9.188 4.005 6.458 1.00 75.62 113 TYR A C 1
ATOM 871 O O . TYR A 1 113 ? -9.887 3.313 7.203 1.00 75.62 113 TYR A O 1
ATOM 879 N N . GLY A 1 114 ? -8.891 5.277 6.724 1.00 80.38 114 GLY A N 1
ATOM 880 C CA . GLY A 1 114 ? -9.273 5.970 7.950 1.00 80.38 114 GLY A CA 1
ATOM 881 C C . GLY A 1 114 ? -10.777 6.014 8.114 1.00 80.38 114 GLY A C 1
ATOM 882 O O . GLY A 1 114 ? -11.300 5.654 9.165 1.00 80.38 114 GLY A O 1
ATOM 883 N N . LEU A 1 115 ? -11.497 6.376 7.059 1.00 81.56 115 LEU A N 1
ATOM 884 C CA . LEU A 1 115 ? -12.948 6.446 7.059 1.00 81.56 115 LEU A CA 1
ATOM 885 C C . LEU A 1 115 ? -13.576 5.061 7.251 1.00 81.56 115 LEU A C 1
ATOM 887 O O . LEU A 1 115 ? -14.501 4.912 8.052 1.00 81.56 115 LEU A O 1
ATOM 891 N N . THR A 1 116 ? -13.055 4.047 6.560 1.00 77.56 116 THR A N 1
ATOM 892 C CA . THR A 1 116 ? -13.542 2.663 6.643 1.00 77.56 116 THR A CA 1
ATOM 893 C C . THR A 1 116 ? -13.341 2.111 8.051 1.00 77.56 116 THR A C 1
ATOM 895 O O . THR A 1 116 ? -14.291 1.626 8.672 1.00 77.56 116 THR A O 1
ATOM 898 N N . MET A 1 117 ? -12.148 2.299 8.618 1.00 76.50 117 MET A N 1
ATOM 899 C CA . MET A 1 117 ? -11.842 1.909 9.992 1.00 76.50 117 MET A CA 1
ATOM 900 C C . MET A 1 117 ? -12.641 2.713 11.011 1.00 76.50 117 MET A C 1
ATOM 902 O O . MET A 1 117 ? -13.166 2.142 11.958 1.00 76.50 117 MET A O 1
ATOM 906 N N . TYR A 1 118 ? -12.812 4.018 10.820 1.00 80.75 118 TYR A N 1
ATOM 907 C CA . TYR A 1 118 ? -13.578 4.871 11.729 1.00 80.75 118 TYR A CA 1
ATOM 908 C C . TYR A 1 118 ? -15.065 4.497 11.782 1.00 80.75 118 TYR A C 1
ATOM 910 O O . TYR A 1 118 ? -15.686 4.574 12.854 1.00 80.75 118 TYR A O 1
ATOM 918 N N . ARG A 1 119 ? -15.639 4.088 10.641 1.00 77.50 119 ARG A N 1
ATOM 919 C CA . ARG A 1 119 ? -17.013 3.571 10.545 1.00 77.50 119 ARG A CA 1
ATOM 920 C C . ARG A 1 119 ? -17.119 2.176 11.159 1.00 77.50 119 ARG A C 1
ATOM 922 O O . ARG A 1 119 ? -18.002 1.964 11.986 1.00 77.50 119 ARG A O 1
ATOM 929 N N . GLY A 1 120 ? -16.190 1.275 10.836 1.00 68.62 120 GLY A N 1
ATOM 930 C CA . GLY A 1 120 ? -16.135 -0.084 11.388 1.00 68.62 120 GLY A CA 1
ATOM 931 C C . GLY A 1 120 ? -15.763 -0.148 12.875 1.00 68.62 120 GLY A C 1
ATOM 932 O O . GLY A 1 120 ? -16.071 -1.124 13.549 1.00 68.62 120 GLY A O 1
ATOM 933 N N . ALA A 1 121 ? -15.144 0.902 13.423 1.00 69.69 121 ALA A N 1
ATOM 934 C CA . ALA A 1 121 ? -14.690 0.951 14.810 1.00 69.69 121 ALA A CA 1
ATOM 935 C C . ALA A 1 121 ? -15.820 1.142 15.833 1.00 69.69 121 ALA A C 1
ATOM 937 O O . ALA A 1 121 ? -15.612 0.840 17.014 1.00 69.69 121 ALA A O 1
ATOM 938 N N . LYS A 1 122 ? -16.991 1.654 15.424 1.00 71.12 122 LYS A N 1
ATOM 939 C CA . LYS A 1 122 ? -18.094 1.971 16.345 1.00 71.12 122 LYS A CA 1
ATOM 940 C C . LYS A 1 122 ? -18.614 0.694 17.012 1.00 71.12 122 LYS A C 1
ATOM 942 O O . LYS A 1 122 ? -19.124 -0.193 16.343 1.00 71.12 122 LYS A O 1
ATOM 947 N N . GLY A 1 123 ? -18.481 0.612 18.338 1.00 64.69 123 GLY A N 1
ATOM 948 C CA . GLY A 1 123 ? -18.952 -0.537 19.123 1.00 64.69 123 GLY A CA 1
ATOM 949 C C . GLY A 1 123 ? -18.092 -1.799 18.988 1.00 64.69 123 GLY A C 1
ATOM 950 O O . GLY A 1 123 ? -18.398 -2.806 19.622 1.00 64.69 123 GLY A O 1
ATOM 951 N N . VAL A 1 124 ? -17.003 -1.738 18.215 1.00 65.38 124 VAL A N 1
ATOM 952 C CA . VAL A 1 124 ? -16.121 -2.865 17.870 1.00 65.38 124 VAL A CA 1
ATOM 953 C C . VAL A 1 124 ? -14.689 -2.599 18.320 1.00 65.38 124 VAL A C 1
ATOM 955 O O . VAL A 1 124 ? -14.084 -3.472 18.918 1.00 65.38 124 VAL A O 1
ATOM 958 N N . LEU A 1 125 ? -14.139 -1.407 18.079 1.00 65.19 125 LEU A N 1
ATOM 959 C CA . LEU A 1 125 ? -12.760 -1.053 18.447 1.00 65.19 125 LEU A CA 1
ATOM 960 C C . LEU A 1 125 ? -12.710 -0.009 19.563 1.00 65.19 125 LEU A C 1
ATOM 962 O O . LEU A 1 125 ? -11.808 -0.055 20.397 1.00 65.19 125 LEU A O 1
ATOM 966 N N . ALA A 1 126 ? -13.656 0.926 19.603 1.00 71.69 126 ALA A N 1
ATOM 967 C CA . ALA A 1 126 ? -13.766 1.923 20.661 1.00 71.69 126 ALA A CA 1
ATOM 968 C C . ALA A 1 126 ? -15.216 2.403 20.803 1.00 71.69 126 ALA A C 1
ATOM 970 O O . ALA A 1 126 ? -15.965 2.460 19.826 1.00 71.69 126 ALA A O 1
ATOM 971 N N . GLU A 1 127 ? -15.600 2.752 22.029 1.00 76.25 127 GLU A N 1
ATOM 972 C CA . GLU A 1 127 ? -16.938 3.273 22.339 1.00 76.25 127 GLU A CA 1
ATOM 973 C C . GLU A 1 127 ? -16.993 4.797 22.215 1.00 76.25 127 GLU A C 1
ATOM 975 O O . GLU A 1 127 ? -17.996 5.357 21.780 1.00 76.25 127 GLU A O 1
ATOM 980 N N . THR A 1 128 ? -15.877 5.470 22.499 1.00 85.19 128 THR A N 1
ATOM 981 C CA . THR A 1 128 ? -15.764 6.923 22.381 1.00 85.19 128 THR A CA 1
ATOM 982 C C . THR A 1 128 ? -15.443 7.347 20.949 1.00 85.19 128 THR A C 1
ATOM 984 O O . THR A 1 128 ? -14.701 6.683 20.220 1.00 85.19 128 THR A O 1
ATOM 987 N N . VAL A 1 129 ? -15.978 8.502 20.546 1.00 82.75 129 VAL A N 1
ATOM 988 C CA . VAL A 1 129 ? -15.700 9.125 19.240 1.00 82.75 129 VAL A CA 1
ATOM 989 C C . VAL A 1 129 ? -14.196 9.356 19.059 1.00 82.75 129 VAL A C 1
ATOM 991 O O . VAL A 1 129 ? -13.636 8.991 18.026 1.00 82.75 129 VAL A O 1
ATOM 994 N N . TRP A 1 130 ? -13.526 9.854 20.101 1.00 84.62 130 TRP A N 1
ATOM 995 C CA . TRP A 1 130 ? -12.079 10.057 20.099 1.00 84.62 130 TRP A CA 1
ATOM 996 C C . TRP A 1 130 ? -11.286 8.757 19.975 1.00 84.62 130 TRP A C 1
ATOM 998 O O . TRP A 1 130 ? -10.365 8.678 19.165 1.00 84.62 130 TRP A O 1
ATOM 1008 N N . GLY A 1 131 ? -11.676 7.702 20.698 1.00 80.69 131 GLY A N 1
ATOM 1009 C CA . GLY A 1 131 ? -11.014 6.402 20.591 1.00 80.69 131 GLY A CA 1
ATOM 1010 C C . GLY A 1 131 ? -11.135 5.793 19.192 1.00 80.69 131 GLY A C 1
ATOM 1011 O O . GLY A 1 131 ? -10.202 5.147 18.719 1.00 80.69 131 GLY A O 1
ATOM 1012 N N . ARG A 1 132 ? -12.255 6.034 18.499 1.00 80.81 132 ARG A N 1
ATOM 1013 C CA . ARG A 1 132 ? -12.441 5.608 17.105 1.00 80.81 132 ARG A CA 1
ATOM 1014 C C . ARG A 1 132 ? -11.524 6.368 16.154 1.00 80.81 132 ARG A C 1
ATOM 1016 O O . ARG A 1 132 ? -10.919 5.737 15.296 1.00 80.81 132 ARG A O 1
ATOM 1023 N N . ALA A 1 133 ? -11.421 7.689 16.303 1.00 85.19 133 ALA A N 1
ATOM 1024 C CA . ALA A 1 133 ? -10.584 8.526 15.445 1.00 85.19 133 ALA A CA 1
ATOM 1025 C C . ALA A 1 133 ? -9.098 8.160 15.579 1.00 85.19 133 ALA A C 1
ATOM 1027 O O . ALA A 1 133 ? -8.441 7.890 14.577 1.00 85.19 133 ALA A O 1
ATOM 1028 N N . VAL A 1 134 ? -8.598 8.048 16.815 1.00 85.69 134 VAL A N 1
ATOM 1029 C CA . VAL A 1 134 ? -7.195 7.690 17.085 1.00 85.69 134 VAL A CA 1
ATOM 1030 C C . VAL A 1 134 ? -6.857 6.314 16.514 1.00 85.69 134 VAL A C 1
ATOM 1032 O O . VAL A 1 134 ? -5.851 6.165 15.825 1.00 85.69 134 VAL A O 1
ATOM 1035 N N . LYS A 1 135 ? -7.711 5.306 16.744 1.00 80.69 135 LYS A N 1
ATOM 1036 C CA . LYS A 1 135 ? -7.480 3.955 16.213 1.00 80.69 135 LYS A CA 1
ATOM 1037 C C . LYS A 1 135 ? -7.562 3.918 14.691 1.00 80.69 135 LYS A C 1
ATOM 1039 O O . LYS A 1 135 ? -6.733 3.265 14.072 1.00 80.69 135 LYS A O 1
ATOM 1044 N N . ALA A 1 136 ? -8.512 4.628 14.086 1.00 82.75 136 ALA A N 1
ATOM 1045 C CA . ALA A 1 136 ? -8.625 4.706 12.634 1.00 82.75 136 ALA A CA 1
ATOM 1046 C C . ALA A 1 136 ? -7.369 5.310 11.992 1.00 82.75 136 ALA A C 1
ATOM 1048 O O . ALA A 1 136 ? -6.851 4.738 11.036 1.00 82.75 136 ALA A O 1
ATOM 1049 N N . VAL A 1 137 ? -6.841 6.400 12.556 1.00 86.38 137 VAL A N 1
ATOM 1050 C CA . VAL A 1 137 ? -5.579 7.020 12.122 1.00 86.38 137 VAL A CA 1
ATOM 1051 C C . VAL A 1 137 ? -4.419 6.032 12.240 1.00 86.38 137 VAL A C 1
ATOM 1053 O O . VAL A 1 137 ? -3.741 5.771 11.250 1.00 86.38 137 VAL A O 1
ATOM 1056 N N . LEU A 1 138 ? -4.233 5.423 13.415 1.00 84.44 138 LEU A N 1
ATOM 1057 C CA . LEU A 1 138 ? -3.159 4.456 13.667 1.00 84.44 138 LEU A CA 1
ATOM 1058 C C . LEU A 1 138 ? -3.191 3.285 12.681 1.00 84.44 138 LEU A C 1
ATOM 1060 O O . LEU A 1 138 ? -2.186 2.984 12.044 1.00 84.44 138 LEU A O 1
ATOM 1064 N N . PHE A 1 139 ? -4.352 2.649 12.523 1.00 76.88 139 PHE A N 1
ATOM 1065 C CA . PHE A 1 139 ? -4.499 1.507 11.625 1.00 76.88 139 PHE A CA 1
ATOM 1066 C C . PHE A 1 139 ? -4.290 1.882 10.162 1.00 76.88 139 PHE A C 1
ATOM 1068 O O . PHE A 1 139 ? -3.660 1.123 9.434 1.00 76.88 139 PHE A O 1
ATOM 1075 N N . SER A 1 140 ? -4.773 3.044 9.730 1.00 81.19 140 SER A N 1
ATOM 1076 C CA . SER A 1 140 ? -4.605 3.491 8.342 1.00 81.19 140 SER A CA 1
ATOM 1077 C C . SER A 1 140 ? -3.149 3.786 8.027 1.00 81.19 140 SER A C 1
ATOM 1079 O O . SER A 1 140 ? -2.661 3.389 6.974 1.00 81.19 140 SER A O 1
ATOM 1081 N N . THR A 1 141 ? -2.428 4.399 8.968 1.00 84.06 141 THR A N 1
ATOM 1082 C CA . THR A 1 141 ? -0.987 4.633 8.843 1.00 84.06 141 THR A CA 1
ATOM 1083 C C . THR A 1 141 ? -0.207 3.321 8.807 1.00 84.06 141 THR A C 1
ATOM 1085 O O . THR A 1 141 ? 0.631 3.133 7.934 1.00 84.06 141 THR A O 1
ATOM 1088 N N . VAL A 1 142 ? -0.495 2.370 9.699 1.00 79.56 142 VAL A N 1
ATOM 1089 C CA . VAL A 1 142 ? 0.179 1.060 9.670 1.00 79.56 142 VAL A CA 1
ATOM 1090 C C . VAL A 1 142 ? -0.120 0.324 8.361 1.00 79.56 142 VAL A C 1
ATOM 1092 O O . VAL A 1 142 ? 0.793 -0.188 7.721 1.00 79.56 142 VAL A O 1
ATOM 1095 N N . THR A 1 143 ? -1.380 0.323 7.921 1.00 75.75 143 THR A N 1
ATOM 1096 C CA . THR A 1 143 ? -1.794 -0.348 6.680 1.00 75.75 143 THR A CA 1
ATOM 1097 C C . THR A 1 143 ? -1.101 0.261 5.465 1.00 75.75 143 THR A C 1
ATOM 1099 O O . THR A 1 143 ? -0.621 -0.479 4.613 1.00 75.75 143 THR A O 1
ATOM 1102 N N . ILE A 1 144 ? -0.994 1.591 5.385 1.00 77.81 144 ILE A N 1
ATOM 1103 C CA . ILE A 1 144 ? -0.366 2.236 4.228 1.00 77.81 144 ILE A CA 1
ATOM 1104 C C . ILE A 1 144 ? 1.141 1.999 4.171 1.00 77.81 144 ILE A C 1
ATOM 1106 O O . ILE A 1 144 ? 1.670 1.759 3.091 1.00 77.81 144 ILE A O 1
ATOM 1110 N N . VAL A 1 145 ? 1.818 1.978 5.324 1.00 79.25 145 VAL A N 1
ATOM 1111 C CA . VAL A 1 145 ? 3.243 1.622 5.405 1.00 79.25 145 VAL A CA 1
ATOM 1112 C C . VAL A 1 145 ? 3.459 0.189 4.929 1.00 79.25 145 VAL A C 1
ATOM 1114 O O . VAL A 1 145 ? 4.363 -0.075 4.144 1.00 79.25 145 VAL A O 1
ATOM 1117 N N . LEU A 1 146 ? 2.606 -0.739 5.359 1.00 75.31 146 LEU A N 1
ATOM 1118 C CA . LEU A 1 146 ? 2.701 -2.137 4.955 1.00 75.31 146 LEU A CA 1
ATOM 1119 C C . LEU A 1 146 ? 2.444 -2.339 3.456 1.00 75.31 146 LEU A C 1
ATOM 1121 O O . LEU A 1 146 ? 3.165 -3.089 2.805 1.00 75.31 146 LEU A O 1
ATOM 1125 N N . VAL A 1 147 ? 1.447 -1.646 2.905 1.00 75.19 147 VAL A N 1
ATOM 1126 C CA . VAL A 1 147 ? 1.158 -1.644 1.465 1.00 75.19 147 VAL A CA 1
ATOM 1127 C C . VAL A 1 147 ? 2.323 -1.053 0.672 1.00 75.19 147 VAL A C 1
ATOM 1129 O O . VAL A 1 147 ? 2.694 -1.607 -0.358 1.00 75.19 147 VAL A O 1
ATOM 1132 N N . PHE A 1 148 ? 2.939 0.025 1.164 1.00 75.31 148 PHE A N 1
ATOM 1133 C CA . PHE A 1 148 ? 4.123 0.611 0.541 1.00 75.31 148 PHE A CA 1
ATOM 1134 C C . PHE A 1 148 ? 5.292 -0.380 0.505 1.00 75.31 148 PHE A C 1
ATOM 1136 O O . PHE A 1 148 ? 5.875 -0.589 -0.555 1.00 75.31 148 PHE A O 1
ATOM 1143 N N . ILE A 1 149 ? 5.594 -1.041 1.628 1.00 76.56 149 ILE A N 1
ATOM 1144 C CA . ILE A 1 149 ? 6.646 -2.068 1.696 1.00 76.56 149 ILE A CA 1
ATOM 1145 C C . ILE A 1 149 ? 6.355 -3.196 0.700 1.00 76.56 149 ILE A C 1
ATOM 1147 O O . ILE A 1 149 ? 7.232 -3.572 -0.070 1.00 76.56 149 ILE A O 1
ATOM 1151 N N . ALA A 1 150 ? 5.118 -3.693 0.667 1.00 72.69 150 ALA A N 1
ATOM 1152 C CA . ALA A 1 150 ? 4.696 -4.735 -0.262 1.00 72.69 150 ALA A CA 1
ATOM 1153 C C . ALA A 1 150 ? 4.856 -4.326 -1.740 1.00 72.69 150 ALA A C 1
ATOM 1155 O O . ALA A 1 150 ? 5.340 -5.122 -2.548 1.00 72.69 150 ALA A O 1
ATOM 1156 N N . GLY A 1 151 ? 4.495 -3.086 -2.086 1.00 73.12 151 GLY A N 1
ATOM 1157 C CA . GLY A 1 151 ? 4.685 -2.526 -3.426 1.00 73.12 151 GLY A CA 1
ATOM 1158 C C . GLY A 1 151 ? 6.160 -2.437 -3.817 1.00 73.12 151 GLY A C 1
ATOM 1159 O O . GLY A 1 151 ? 6.533 -2.924 -4.883 1.00 73.12 151 GLY A O 1
ATOM 1160 N N . VAL A 1 152 ? 7.010 -1.918 -2.920 1.00 74.88 152 VAL A N 1
ATOM 1161 C CA . VAL A 1 152 ? 8.471 -1.867 -3.117 1.00 74.88 152 VAL A CA 1
ATOM 1162 C C . VAL A 1 152 ? 9.031 -3.268 -3.345 1.00 74.88 152 VAL A C 1
ATOM 1164 O O . VAL A 1 152 ? 9.765 -3.483 -4.303 1.00 74.88 152 VAL A O 1
ATOM 1167 N N . THR A 1 153 ? 8.686 -4.236 -2.492 1.00 74.75 153 THR A N 1
ATOM 1168 C CA . THR A 1 153 ? 9.186 -5.611 -2.616 1.00 74.75 153 THR A CA 1
ATOM 1169 C C . THR A 1 153 ? 8.757 -6.251 -3.933 1.00 74.75 153 THR A C 1
ATOM 1171 O O . THR A 1 153 ? 9.590 -6.852 -4.603 1.00 74.75 153 THR A O 1
ATOM 1174 N N . THR A 1 154 ? 7.495 -6.080 -4.335 1.00 74.00 154 THR A N 1
ATOM 1175 C CA . THR A 1 154 ? 6.981 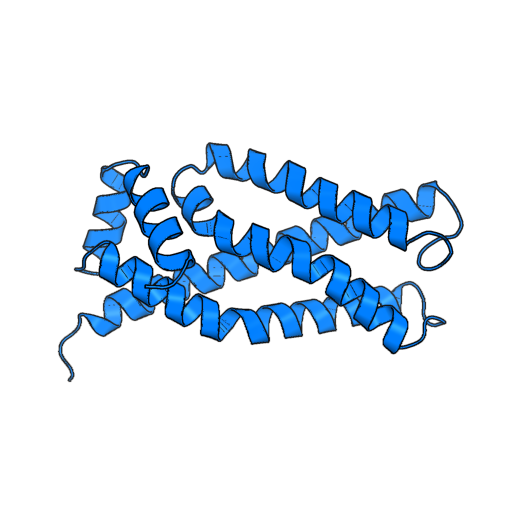-6.603 -5.613 1.00 74.00 154 THR A CA 1
ATOM 1176 C C . THR A 1 154 ? 7.748 -6.010 -6.794 1.00 74.00 154 THR A C 1
ATOM 1178 O O . THR A 1 154 ? 8.207 -6.750 -7.657 1.00 74.00 154 THR A O 1
ATOM 1181 N N . PHE A 1 155 ? 7.967 -4.692 -6.789 1.00 72.12 155 PHE A N 1
ATOM 1182 C CA . PHE A 1 155 ? 8.697 -3.997 -7.849 1.00 72.12 155 PHE A CA 1
ATOM 1183 C C . PHE A 1 155 ? 10.176 -4.410 -7.938 1.00 72.12 155 PHE A C 1
ATOM 1185 O O . PHE A 1 155 ? 10.713 -4.611 -9.026 1.00 72.12 155 PHE A O 1
ATOM 1192 N N . LEU A 1 156 ? 10.851 -4.568 -6.797 1.00 77.94 156 LEU A N 1
ATOM 1193 C CA . LEU A 1 156 ? 12.244 -5.023 -6.776 1.00 77.94 156 LEU A CA 1
ATOM 1194 C C . LEU A 1 156 ? 12.383 -6.456 -7.302 1.00 77.94 156 LEU A C 1
ATOM 1196 O O . LEU A 1 156 ? 13.310 -6.743 -8.057 1.00 77.94 156 LEU A O 1
ATOM 1200 N N . LEU A 1 157 ? 11.454 -7.343 -6.938 1.00 77.38 157 LEU A N 1
ATOM 1201 C CA . LEU A 1 157 ? 11.447 -8.719 -7.431 1.00 77.38 157 LEU A CA 1
ATOM 1202 C C . LEU A 1 157 ? 11.172 -8.773 -8.939 1.00 77.38 157 LEU A C 1
ATOM 1204 O O . LEU A 1 157 ? 11.868 -9.502 -9.645 1.00 77.38 157 LEU A O 1
ATOM 1208 N N . SER A 1 158 ? 10.252 -7.949 -9.454 1.00 71.50 158 SER A N 1
ATOM 1209 C CA . SER A 1 158 ? 9.992 -7.877 -10.897 1.00 71.50 158 SER A CA 1
ATOM 1210 C C . SER A 1 158 ? 11.189 -7.380 -11.700 1.00 71.50 158 SER A C 1
ATOM 1212 O O . SER A 1 158 ? 11.475 -7.943 -12.752 1.00 71.50 158 SER A O 1
ATOM 1214 N N . LEU A 1 159 ? 11.939 -6.395 -11.188 1.00 73.00 159 LEU A N 1
ATOM 1215 C CA . LEU A 1 159 ? 13.185 -5.956 -11.828 1.00 73.00 159 LEU A CA 1
ATOM 1216 C C . LEU A 1 159 ? 14.207 -7.095 -11.903 1.00 73.00 159 LEU A C 1
ATOM 1218 O O . LEU A 1 159 ? 14.838 -7.299 -12.937 1.00 73.00 159 LEU A O 1
ATOM 1222 N N . GLN A 1 160 ? 14.347 -7.860 -10.818 1.00 79.06 160 GLN A N 1
ATOM 1223 C CA . GLN A 1 160 ? 15.291 -8.970 -10.763 1.00 79.06 160 GLN A CA 1
ATOM 1224 C C . GLN A 1 160 ? 14.930 -10.094 -11.745 1.00 79.06 160 GLN A C 1
ATOM 1226 O O . GLN A 1 160 ? 15.818 -10.630 -12.402 1.00 79.06 160 GLN A O 1
ATOM 1231 N N . GLN A 1 161 ? 13.652 -10.460 -11.874 1.00 74.25 161 GLN A N 1
ATOM 1232 C CA . GLN A 1 161 ? 13.250 -11.483 -12.845 1.00 74.25 161 GLN A CA 1
ATOM 1233 C C . GLN A 1 161 ? 13.335 -10.993 -14.278 1.00 74.25 161 GLN A C 1
ATOM 1235 O O . GLN A 1 161 ? 13.799 -11.765 -15.107 1.00 74.25 161 GLN A O 1
ATOM 1240 N N . ALA A 1 162 ? 12.928 -9.754 -14.569 1.00 69.25 162 ALA A N 1
ATOM 1241 C CA . ALA A 1 162 ? 13.077 -9.195 -15.909 1.00 69.25 162 ALA A CA 1
ATOM 1242 C C . ALA A 1 162 ? 14.546 -9.279 -16.356 1.00 69.25 162 ALA A C 1
ATOM 1244 O O . ALA A 1 162 ? 14.834 -9.830 -17.413 1.00 69.25 162 ALA A O 1
ATOM 1245 N N . ALA A 1 163 ? 15.481 -8.882 -15.485 1.00 73.50 163 ALA A N 1
ATOM 1246 C CA . ALA A 1 163 ? 16.914 -9.016 -15.746 1.00 73.50 163 ALA A CA 1
ATOM 1247 C C . ALA A 1 163 ? 17.377 -10.479 -15.921 1.00 73.50 163 ALA A C 1
ATOM 1249 O O . ALA A 1 163 ? 18.225 -10.762 -16.761 1.00 73.50 163 ALA A O 1
ATOM 1250 N N . ASN A 1 164 ? 16.838 -11.424 -15.143 1.00 77.31 164 ASN A N 1
ATOM 1251 C CA . ASN A 1 164 ? 17.215 -12.841 -15.233 1.00 77.31 164 ASN A CA 1
ATOM 1252 C C . ASN A 1 164 ? 16.617 -13.554 -16.456 1.00 77.31 164 ASN A C 1
ATOM 1254 O O . ASN A 1 164 ? 17.236 -14.474 -16.980 1.00 77.31 164 ASN A O 1
ATOM 1258 N N . ALA A 1 165 ? 15.420 -13.166 -16.899 1.00 66.38 165 ALA A N 1
ATOM 1259 C CA . ALA A 1 165 ? 14.729 -13.773 -18.038 1.00 66.38 165 ALA A CA 1
ATOM 1260 C C . ALA A 1 165 ? 15.425 -13.473 -19.375 1.00 66.38 165 ALA A C 1
ATOM 1262 O O . ALA A 1 165 ? 15.261 -14.220 -20.337 1.00 66.38 165 ALA A O 1
ATOM 1263 N N . LEU A 1 166 ? 16.214 -12.397 -19.414 1.00 63.19 166 LEU A N 1
ATOM 1264 C CA . LEU A 1 166 ? 16.963 -11.944 -20.584 1.00 63.19 166 LEU A CA 1
ATOM 1265 C C . LEU A 1 166 ? 18.402 -12.487 -20.617 1.00 63.19 166 LEU A C 1
ATOM 1267 O O . LEU A 1 166 ? 19.070 -12.410 -21.647 1.00 63.19 166 LEU A O 1
ATOM 1271 N N . GLN A 1 167 ? 18.877 -13.103 -19.528 1.00 62.47 167 GLN A N 1
ATOM 1272 C CA . GLN A 1 167 ? 20.160 -13.805 -19.529 1.00 62.47 167 GLN A CA 1
ATOM 1273 C C . GLN A 1 167 ? 20.027 -15.161 -20.242 1.00 62.47 167 GLN A C 1
ATOM 1275 O O . GLN A 1 167 ? 19.070 -15.898 -19.988 1.00 62.47 167 GLN A O 1
ATOM 1280 N N . PRO A 1 168 ? 20.976 -15.535 -21.124 1.00 49.22 168 PRO A N 1
ATOM 1281 C CA . PRO A 1 168 ? 20.954 -16.845 -21.759 1.00 49.22 168 PRO A CA 1
ATOM 1282 C C . PRO A 1 168 ? 21.030 -17.946 -20.687 1.00 49.22 168 PRO A C 1
ATOM 1284 O O . PRO A 1 168 ? 21.771 -17.787 -19.711 1.00 49.22 168 PRO A O 1
ATOM 1287 N N . PRO A 1 169 ? 20.291 -19.062 -20.844 1.00 53.38 169 PRO A N 1
ATOM 1288 C CA . PRO A 1 169 ? 20.361 -20.165 -19.897 1.00 53.38 169 PRO A CA 1
ATOM 1289 C C . PRO A 1 169 ? 21.799 -20.692 -19.838 1.00 53.38 169 PRO A C 1
ATOM 1291 O O . PRO A 1 169 ? 22.397 -20.973 -20.879 1.00 53.38 169 PRO A O 1
ATOM 1294 N N . VAL A 1 170 ? 22.345 -20.778 -18.622 1.00 50.09 170 VAL A N 1
ATOM 1295 C CA . VAL A 1 170 ? 23.663 -21.372 -18.338 1.00 50.09 170 VAL A CA 1
ATOM 1296 C C . VAL A 1 170 ? 23.590 -22.889 -18.446 1.00 50.09 170 VAL A C 1
ATOM 1298 O O . VAL A 1 170 ? 22.628 -23.465 -17.886 1.00 50.09 170 VAL A O 1
#

Radius of gyration: 18.51 Å; chains: 1; bounding box: 43×35×46 Å